Protein AF-A0A966SE57-F1 (afdb_monomer_lite)

Secondary structure (DSSP, 8-state):
-EEEEEETTEEEEEE--TT-SS--EEEETTTGGGGEEE-

Sequence (39 aa):
VDFPAMHGGREVFLCWEMGEDDIKHWHDIDSGYAGREEL

Foldseek 3Di:
DWDWDADPNDIWTFDDDDPDPDGQWIAHPVCPPVRIDGD

Radius of gyration: 9.38 Å; chains: 1; bounding box: 25×16×19 Å

pLDDT: mean 86.63, std 5.67, range [68.81, 93.69]

Structure (mmCIF, N/CA/C/O backbone):
data_AF-A0A966SE57-F1
#
_entry.id   AF-A0A966SE57-F1
#
loop_
_atom_site.group_PDB
_atom_site.id
_atom_site.type_symbol
_atom_site.label_atom_id
_atom_site.label_alt_id
_atom_site.label_comp_id
_atom_site.label_asym_id
_atom_site.label_entity_id
_atom_site.label_seq_id
_atom_site.pdbx_PDB_ins_code
_atom_site.Cartn_x
_atom_site.Cartn_y
_atom_site.Cartn_z
_atom_site.occupancy
_atom_site.B_iso_or_equiv
_atom_site.auth_seq_id
_atom_site.auth_comp_id
_atom_site.auth_asym_id
_atom_site.auth_atom_id
_atom_site.pdbx_PDB_model_num
ATOM 1 N N . VAL A 1 1 ? 7.338 -4.380 -5.305 1.00 84.88 1 VAL A N 1
ATOM 2 C CA . VAL A 1 1 ? 7.194 -5.688 -4.631 1.00 84.88 1 VAL A CA 1
ATOM 3 C C . VAL A 1 1 ? 6.009 -5.551 -3.724 1.00 84.88 1 VAL A C 1
ATOM 5 O O . VAL A 1 1 ? 5.979 -4.591 -2.963 1.00 84.88 1 VAL A O 1
ATOM 8 N N . ASP A 1 2 ? 5.070 -6.483 -3.841 1.00 88.62 2 ASP A N 1
ATOM 9 C CA . ASP A 1 2 ? 3.787 -6.383 -3.164 1.00 88.62 2 ASP A CA 1
ATOM 10 C C . ASP A 1 2 ? 3.678 -7.482 -2.109 1.00 88.62 2 ASP A C 1
ATOM 12 O O . ASP A 1 2 ? 3.936 -8.656 -2.394 1.00 88.62 2 ASP A O 1
ATOM 16 N N . PHE A 1 3 ? 3.331 -7.095 -0.884 1.00 90.19 3 PHE A N 1
ATOM 17 C CA . PHE A 1 3 ? 3.201 -8.010 0.250 1.00 90.19 3 PHE A CA 1
ATOM 18 C C . PHE A 1 3 ? 1.767 -7.983 0.781 1.00 90.19 3 PHE A C 1
ATOM 20 O O . PHE A 1 3 ? 1.266 -6.895 1.064 1.00 90.19 3 PHE A O 1
ATOM 27 N N . PRO A 1 4 ? 1.097 -9.135 0.951 1.00 91.12 4 PRO A N 1
ATOM 28 C CA . PRO A 1 4 ? -0.217 -9.158 1.577 1.00 91.12 4 PRO A CA 1
ATOM 29 C C . PRO A 1 4 ? -0.108 -8.738 3.049 1.00 91.12 4 PRO A C 1
ATOM 31 O O . PRO A 1 4 ? 0.749 -9.232 3.788 1.00 91.12 4 PRO A O 1
ATOM 34 N N . ALA A 1 5 ? -0.979 -7.829 3.475 1.00 92.94 5 ALA A N 1
ATOM 35 C CA . ALA A 1 5 ? -1.053 -7.325 4.840 1.00 92.94 5 ALA A CA 1
ATOM 36 C C . ALA A 1 5 ? -2.497 -6.993 5.233 1.00 92.94 5 ALA A C 1
ATOM 38 O O . ALA A 1 5 ? -3.380 -6.878 4.390 1.00 92.94 5 ALA A O 1
ATOM 39 N N . MET A 1 6 ? -2.731 -6.798 6.530 1.00 90.81 6 MET A N 1
ATOM 40 C CA . MET A 1 6 ? -4.012 -6.319 7.047 1.00 90.81 6 MET A CA 1
ATOM 41 C C . MET A 1 6 ? -3.902 -4.836 7.400 1.00 90.81 6 MET A C 1
ATOM 43 O O . MET A 1 6 ? -3.110 -4.471 8.268 1.00 90.81 6 MET A O 1
ATOM 47 N N . HIS A 1 7 ? -4.724 -3.990 6.780 1.00 86.62 7 HIS A N 1
ATOM 48 C CA . HIS A 1 7 ? -4.805 -2.558 7.073 1.00 86.62 7 HIS A CA 1
ATOM 49 C C . HIS A 1 7 ? -6.265 -2.181 7.329 1.00 86.62 7 HIS A C 1
ATOM 51 O O . HIS A 1 7 ? -7.142 -2.521 6.544 1.00 86.62 7 HIS A O 1
ATOM 57 N N . GLY A 1 8 ? -6.570 -1.547 8.465 1.00 85.00 8 GLY A N 1
ATOM 58 C CA . GLY A 1 8 ? -7.949 -1.148 8.791 1.00 85.00 8 GLY A CA 1
ATOM 59 C C . GLY A 1 8 ? -8.972 -2.297 8.855 1.00 85.00 8 GLY A C 1
ATOM 60 O O . GLY A 1 8 ? -10.160 -2.066 8.654 1.00 85.00 8 GLY A O 1
ATOM 61 N N . GLY A 1 9 ? -8.532 -3.537 9.107 1.00 90.44 9 GLY A N 1
ATOM 62 C CA . GLY A 1 9 ? -9.406 -4.718 9.164 1.00 90.44 9 GLY A CA 1
ATOM 63 C C . GLY A 1 9 ? -9.733 -5.359 7.810 1.00 90.44 9 GLY A C 1
ATOM 64 O O . GLY A 1 9 ? -10.539 -6.286 7.771 1.00 90.44 9 GLY A O 1
ATOM 65 N N . ARG A 1 10 ? -9.095 -4.910 6.724 1.00 90.06 10 ARG A N 1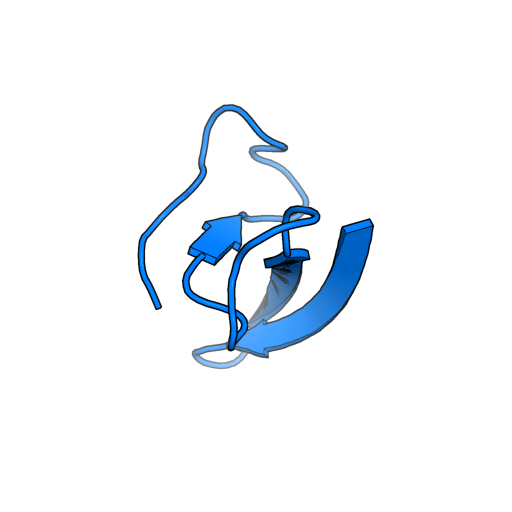
ATOM 66 C CA . ARG A 1 10 ? -9.173 -5.505 5.380 1.00 90.06 10 ARG A CA 1
ATOM 67 C C . ARG A 1 10 ? -7.800 -5.966 4.910 1.00 90.06 10 ARG A C 1
ATOM 69 O O . ARG A 1 10 ? -6.782 -5.437 5.355 1.00 90.06 10 ARG A O 1
ATOM 76 N N . GLU A 1 11 ? -7.796 -6.958 4.029 1.00 92.75 11 GLU A N 1
ATOM 77 C CA . GLU A 1 11 ? -6.579 -7.437 3.379 1.00 92.75 11 GLU A CA 1
ATOM 78 C C . GLU A 1 11 ? -6.208 -6.480 2.239 1.00 92.75 11 GLU A C 1
ATOM 80 O O . GLU A 1 11 ? -7.065 -6.068 1.457 1.00 92.75 11 GLU A O 1
ATOM 85 N N . VAL A 1 12 ? -4.941 -6.079 2.191 1.00 92.88 12 VAL A N 1
ATOM 86 C CA . VAL A 1 12 ? -4.378 -5.121 1.236 1.00 92.88 12 VAL A CA 1
ATOM 87 C C . VAL A 1 12 ? -3.001 -5.593 0.781 1.00 92.88 12 VAL A C 1
ATOM 89 O O . VAL A 1 12 ? -2.382 -6.442 1.427 1.00 92.88 12 VAL A O 1
ATOM 92 N N . PHE A 1 13 ? -2.483 -5.003 -0.291 1.00 93.69 13 PHE A N 1
ATOM 93 C CA . PHE A 1 13 ? -1.102 -5.201 -0.712 1.00 93.69 13 PHE A CA 1
ATOM 94 C C .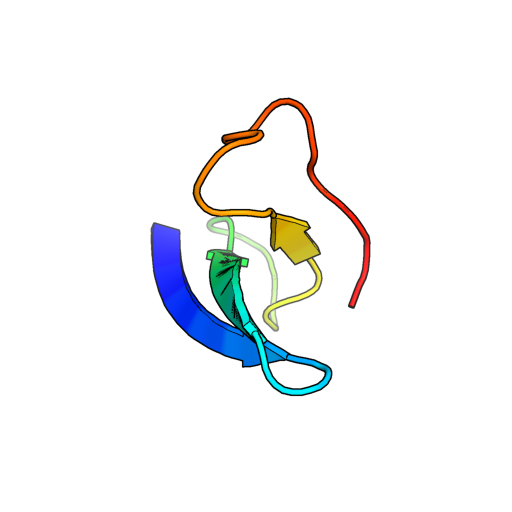 PHE A 1 13 ? -0.250 -3.985 -0.371 1.00 93.69 13 PHE A C 1
ATOM 96 O O . PHE A 1 13 ? -0.538 -2.870 -0.791 1.00 93.6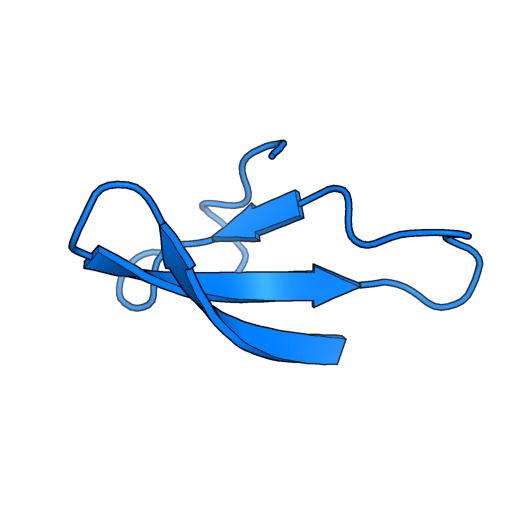9 13 PHE A O 1
ATOM 103 N N . LEU A 1 14 ? 0.816 -4.205 0.389 1.00 91.94 14 LEU A N 1
ATOM 104 C CA . LEU A 1 14 ? 1.846 -3.214 0.663 1.00 91.94 14 LEU A CA 1
ATOM 105 C C . LEU A 1 14 ? 2.812 -3.129 -0.515 1.00 91.94 14 LEU A C 1
ATOM 107 O O . LEU A 1 14 ? 3.451 -4.128 -0.837 1.00 91.94 14 LEU A O 1
ATOM 111 N N . CYS A 1 15 ? 2.953 -1.945 -1.107 1.00 90.88 15 CYS A N 1
ATOM 112 C CA . CYS A 1 15 ? 3.882 -1.679 -2.198 1.00 90.88 15 CYS A CA 1
ATOM 113 C C . CYS A 1 15 ? 5.217 -1.159 -1.671 1.00 90.88 15 CYS A C 1
ATOM 115 O O . CYS A 1 15 ? 5.280 -0.136 -0.987 1.00 90.88 15 CYS A O 1
ATOM 117 N N . TRP A 1 16 ? 6.285 -1.827 -2.088 1.00 90.38 16 TRP A N 1
ATOM 118 C CA . TRP A 1 16 ? 7.659 -1.374 -1.903 1.00 90.38 16 TRP A CA 1
ATOM 119 C C . TRP A 1 16 ? 8.402 -1.311 -3.236 1.00 90.38 16 TRP A C 1
ATOM 121 O O . TRP A 1 16 ? 8.366 -2.271 -4.017 1.00 90.38 16 TRP A O 1
ATOM 131 N N . GLU A 1 17 ? 9.117 -0.219 -3.488 1.00 86.06 17 GLU A N 1
ATOM 132 C CA . GLU A 1 17 ? 9.961 -0.058 -4.674 1.00 86.06 17 GLU A CA 1
ATOM 133 C C . GLU A 1 17 ? 11.457 -0.066 -4.329 1.00 86.06 17 GLU A C 1
ATOM 135 O O . GLU A 1 17 ? 11.887 0.383 -3.268 1.00 86.06 17 GLU A O 1
ATOM 140 N N . MET A 1 18 ? 12.283 -0.582 -5.248 1.00 83.12 18 MET A N 1
ATOM 141 C CA . MET A 1 18 ? 13.731 -0.658 -5.048 1.00 83.12 18 MET A CA 1
ATOM 142 C C . MET A 1 18 ? 14.328 0.753 -4.993 1.00 83.12 18 MET A C 1
ATOM 144 O O . MET A 1 18 ? 14.422 1.432 -6.012 1.00 83.12 18 MET A O 1
ATOM 148 N N . GLY A 1 19 ? 14.743 1.169 -3.797 1.00 85.69 19 GLY A N 1
ATOM 149 C CA . GLY A 1 19 ? 15.202 2.530 -3.508 1.00 85.69 19 GLY A CA 1
ATOM 150 C C . GLY A 1 19 ? 14.405 3.221 -2.400 1.00 85.69 19 GLY A C 1
ATOM 151 O O . GLY A 1 19 ? 14.837 4.268 -1.927 1.00 85.69 19 GLY A O 1
ATOM 152 N N . GLU A 1 20 ? 13.287 2.643 -1.956 1.00 84.88 20 GLU A N 1
ATOM 153 C CA . GLU A 1 20 ? 12.613 3.066 -0.729 1.00 84.88 20 GLU A CA 1
ATOM 154 C C . GLU A 1 20 ? 13.238 2.368 0.491 1.00 84.88 20 GLU A C 1
ATOM 156 O O . GLU A 1 20 ? 13.407 1.147 0.495 1.00 84.88 20 GLU A O 1
ATOM 161 N N . ASP A 1 21 ? 13.565 3.132 1.537 1.00 86.50 21 ASP A N 1
ATOM 162 C CA . ASP A 1 21 ? 14.049 2.583 2.814 1.00 86.50 21 ASP A CA 1
ATOM 163 C C . ASP A 1 21 ? 12.971 1.772 3.557 1.00 86.50 21 ASP A C 1
ATOM 165 O O . ASP A 1 21 ? 13.294 0.825 4.267 1.00 86.50 21 ASP A O 1
ATOM 169 N N . ASP A 1 22 ? 11.694 2.109 3.346 1.00 88.50 22 ASP A N 1
ATOM 170 C CA . ASP A 1 22 ? 10.539 1.521 4.025 1.00 88.50 22 ASP A CA 1
ATOM 171 C C . ASP A 1 22 ? 9.343 1.378 3.075 1.00 88.50 22 ASP A C 1
ATOM 173 O O . ASP A 1 22 ? 9.265 2.035 2.036 1.00 88.50 22 ASP A O 1
ATOM 177 N N . ILE A 1 23 ? 8.375 0.545 3.460 1.00 89.94 23 ILE A N 1
ATOM 178 C CA . ILE A 1 23 ? 7.074 0.461 2.790 1.00 89.94 23 ILE A CA 1
ATOM 179 C C . ILE A 1 23 ? 6.304 1.750 3.082 1.00 89.94 23 ILE A C 1
ATOM 181 O O . ILE A 1 23 ? 5.956 2.016 4.231 1.00 89.94 23 ILE A O 1
ATOM 185 N N . LYS A 1 24 ? 6.015 2.533 2.043 1.00 89.69 24 LYS A N 1
ATOM 186 C CA . LYS A 1 24 ? 5.301 3.817 2.174 1.00 89.69 24 LYS A CA 1
ATOM 187 C C . LYS A 1 24 ? 3.906 3.813 1.579 1.00 89.69 24 LYS A C 1
ATOM 189 O O . LYS A 1 24 ? 3.159 4.766 1.755 1.00 89.69 24 LYS A O 1
ATOM 194 N N . HIS A 1 25 ? 3.562 2.755 0.860 1.00 90.75 25 HIS A N 1
ATOM 195 C CA . HIS A 1 25 ? 2.341 2.722 0.088 1.00 90.75 25 HIS A CA 1
ATOM 196 C C . HIS A 1 25 ? 1.662 1.372 0.197 1.00 90.75 25 HIS A C 1
ATOM 198 O O . HIS A 1 25 ? 2.303 0.338 0.396 1.00 90.75 25 HIS A O 1
ATOM 204 N N . TRP A 1 26 ? 0.358 1.384 -0.001 1.00 91.81 26 TRP A N 1
ATOM 205 C CA . TRP A 1 26 ? -0.457 0.191 -0.090 1.00 91.81 26 TRP A CA 1
ATOM 206 C C . TRP A 1 26 ? -1.527 0.381 -1.158 1.00 91.81 26 TRP A C 1
ATOM 208 O O . TRP A 1 26 ? -1.793 1.494 -1.599 1.00 91.81 26 TRP A O 1
ATOM 218 N N . HIS A 1 27 ? -2.136 -0.701 -1.610 1.00 91.44 27 HIS A N 1
ATOM 219 C CA . HIS A 1 27 ? -3.326 -0.637 -2.442 1.00 91.44 27 HIS A CA 1
ATOM 220 C C . HIS A 1 27 ? -4.271 -1.777 -2.101 1.00 91.44 27 HIS A C 1
ATOM 222 O O . HIS A 1 27 ? -3.882 -2.809 -1.547 1.00 91.44 27 HIS A O 1
ATOM 228 N N . ASP A 1 28 ? -5.538 -1.582 -2.439 1.00 89.56 28 ASP A N 1
ATOM 229 C CA . ASP A 1 28 ? -6.532 -2.629 -2.282 1.00 89.56 28 ASP A CA 1
ATOM 230 C C . ASP A 1 28 ? -6.304 -3.798 -3.249 1.00 89.56 28 ASP A C 1
ATOM 232 O O . ASP A 1 28 ? -5.748 -3.628 -4.342 1.00 89.56 28 ASP A O 1
ATOM 236 N N . ILE A 1 29 ? -6.796 -4.972 -2.855 1.00 85.88 29 ILE A N 1
ATOM 237 C CA . ILE A 1 29 ? -6.781 -6.180 -3.683 1.00 85.88 29 ILE A CA 1
ATOM 238 C C . ILE A 1 29 ? -7.665 -6.005 -4.927 1.00 85.88 29 ILE A C 1
ATOM 240 O O . ILE A 1 29 ? -7.250 -6.404 -6.014 1.00 85.88 29 ILE A O 1
ATOM 244 N N . ASP A 1 30 ? -8.836 -5.373 -4.798 1.00 83.00 30 ASP A N 1
ATOM 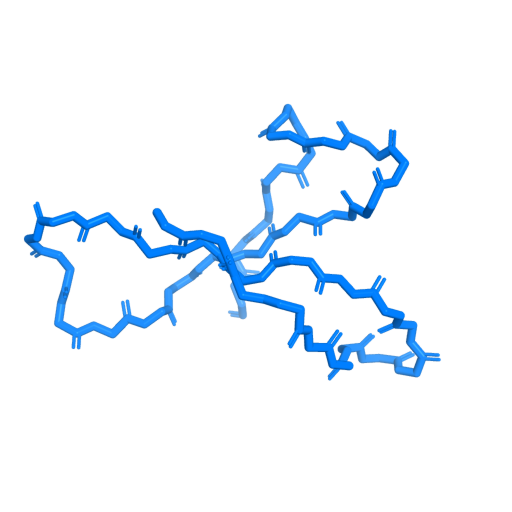245 C CA . ASP A 1 30 ? -9.777 -5.162 -5.908 1.00 83.00 30 ASP A CA 1
ATOM 246 C C . ASP A 1 30 ? -9.393 -3.955 -6.783 1.00 83.00 30 ASP A C 1
ATOM 248 O O . ASP A 1 30 ? -9.575 -3.985 -8.001 1.00 83.00 30 ASP A O 1
ATOM 252 N N . SER A 1 31 ? -8.824 -2.894 -6.196 1.00 77.00 31 SER A N 1
ATOM 253 C CA . SER A 1 31 ? -8.422 -1.687 -6.948 1.00 77.00 31 SER A CA 1
ATOM 254 C C . SER A 1 31 ? -7.108 -1.850 -7.724 1.00 77.00 31 SER A C 1
ATOM 256 O O . SER A 1 31 ? -6.841 -1.083 -8.656 1.00 77.00 31 SER A O 1
ATOM 258 N N . GLY A 1 32 ? -6.269 -2.822 -7.345 1.00 73.75 32 GLY A N 1
ATOM 259 C CA . GLY A 1 32 ? -4.933 -3.012 -7.915 1.00 73.75 32 GLY A CA 1
ATOM 260 C C . GLY A 1 32 ? -4.026 -1.782 -7.752 1.00 73.75 32 GLY A C 1
ATOM 261 O O . GLY A 1 32 ? -4.322 -0.856 -6.999 1.00 73.75 32 GLY A O 1
ATOM 262 N N . TYR A 1 33 ? -2.921 -1.741 -8.504 1.00 68.81 33 TYR A N 1
ATOM 263 C CA . TYR A 1 33 ? -1.907 -0.676 -8.416 1.00 68.81 33 TYR A CA 1
ATOM 264 C C . TYR A 1 33 ? -2.452 0.744 -8.685 1.00 68.81 33 TYR A C 1
ATOM 266 O O . TYR A 1 33 ? -1.881 1.732 -8.231 1.00 68.81 33 TYR A O 1
ATOM 274 N N . ALA A 1 34 ? -3.567 0.873 -9.412 1.00 74.88 34 ALA A N 1
ATOM 275 C CA . ALA A 1 34 ? -4.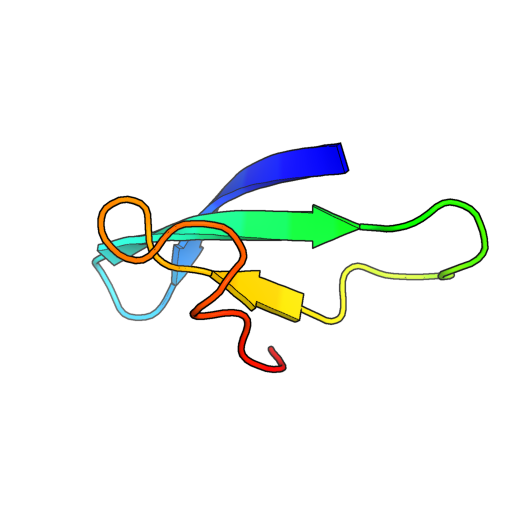187 2.168 -9.704 1.00 74.88 34 ALA A CA 1
ATOM 276 C C . ALA A 1 34 ? -4.831 2.827 -8.469 1.00 74.88 34 ALA A C 1
ATOM 278 O O . ALA A 1 34 ? -5.032 4.040 -8.469 1.00 74.88 34 ALA A O 1
ATOM 279 N N . GLY A 1 35 ? -5.139 2.047 -7.427 1.00 79.62 35 GLY A N 1
ATOM 280 C CA . GLY A 1 35 ? -5.669 2.523 -6.147 1.00 79.62 35 GLY A CA 1
ATOM 281 C C . GLY A 1 35 ? -4.605 2.649 -5.059 1.00 79.62 35 GLY A C 1
ATOM 282 O O . GLY A 1 35 ? -4.908 2.378 -3.901 1.00 79.62 35 GLY A O 1
ATOM 283 N N . ARG A 1 36 ? -3.360 2.966 -5.431 1.00 82.06 36 ARG A N 1
ATOM 284 C CA . ARG A 1 36 ? -2.250 3.125 -4.488 1.00 82.06 36 ARG A CA 1
ATOM 285 C C . ARG A 1 36 ? -2.482 4.334 -3.582 1.00 82.06 36 ARG A C 1
ATOM 287 O O . ARG A 1 36 ? -2.583 5.460 -4.064 1.00 82.06 36 ARG A O 1
ATOM 294 N N . GLU A 1 37 ? -2.510 4.084 -2.282 1.00 83.25 37 GLU A N 1
ATOM 295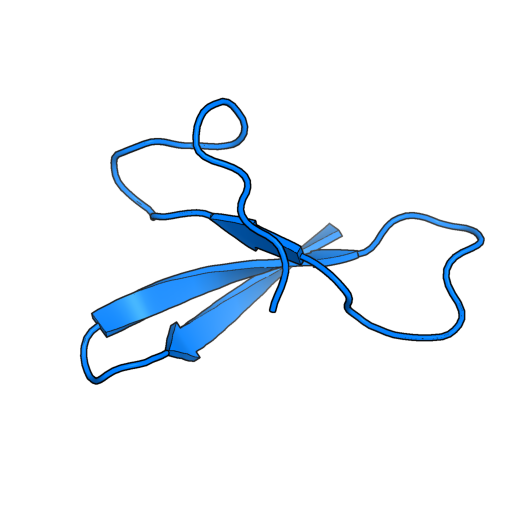 C CA . GLU A 1 37 ? -2.589 5.078 -1.218 1.00 83.25 37 GLU A CA 1
ATOM 296 C C . GLU A 1 37 ? -1.300 5.073 -0.385 1.00 83.25 37 GLU A C 1
ATOM 298 O O . GLU A 1 37 ? -0.574 4.076 -0.322 1.00 83.25 37 GLU A O 1
ATOM 303 N N . GLU A 1 38 ? -0.990 6.214 0.226 1.00 86.81 38 GLU A N 1
ATOM 304 C CA . GLU A 1 38 ? 0.095 6.324 1.205 1.00 86.81 38 GLU A CA 1
ATOM 305 C C . GLU A 1 38 ? -0.345 5.672 2.528 1.00 86.81 38 GLU A C 1
ATOM 307 O O . GLU A 1 38 ? -1.523 5.733 2.897 1.00 86.81 38 GLU A O 1
ATOM 312 N N . LEU A 1 39 ? 0.589 4.983 3.192 1.00 82.44 39 LEU A N 1
ATOM 313 C CA . LEU A 1 39 ? 0.370 4.316 4.484 1.00 82.44 39 LEU A CA 1
ATOM 314 C C . LEU A 1 39 ? 0.140 5.300 5.639 1.00 82.44 39 LEU A C 1
ATOM 316 O O . LEU A 1 39 ? 0.799 6.362 5.665 1.00 82.44 39 LEU A O 1
#